Protein AF-A0A914PAI8-F1 (afdb_monomer_lite)

Structure (mmCIF, N/CA/C/O backbone):
data_AF-A0A914PAI8-F1
#
_entry.id   AF-A0A914PAI8-F1
#
loop_
_atom_site.group_PDB
_atom_site.id
_atom_site.type_symbol
_atom_site.label_atom_id
_atom_site.label_alt_id
_atom_site.label_comp_id
_atom_site.label_asym_id
_atom_site.label_entity_id
_atom_site.label_seq_id
_atom_site.pdbx_PDB_ins_code
_atom_site.Cartn_x
_atom_site.Cartn_y
_atom_site.Cartn_z
_atom_site.occupancy
_atom_site.B_iso_or_equiv
_atom_site.auth_seq_id
_atom_site.auth_comp_id
_atom_site.auth_asym_id
_atom_site.auth_atom_id
_atom_site.pdbx_PDB_model_num
ATOM 1 N N . MET A 1 1 ? 2.756 9.043 -15.885 1.00 48.88 1 MET A N 1
ATOM 2 C CA . MET A 1 1 ? 1.469 8.605 -15.299 1.00 48.88 1 MET A CA 1
ATOM 3 C C . MET A 1 1 ? 1.337 9.306 -13.955 1.00 48.88 1 MET A C 1
ATOM 5 O O . MET A 1 1 ? 1.981 8.873 -13.016 1.00 48.88 1 MET A O 1
ATOM 9 N N . ASN A 1 2 ? 0.575 10.403 -13.882 1.00 57.78 2 ASN A N 1
ATOM 10 C CA . ASN A 1 2 ? 0.428 11.238 -12.672 1.00 57.78 2 ASN A CA 1
ATOM 11 C C . ASN A 1 2 ? -0.823 10.863 -11.864 1.00 57.78 2 ASN A C 1
ATOM 13 O O . ASN A 1 2 ? -1.546 11.733 -11.392 1.00 57.78 2 ASN A O 1
ATOM 17 N N . VAL A 1 3 ? -1.131 9.568 -11.781 1.00 72.56 3 VAL A N 1
ATOM 18 C CA . VAL A 1 3 ? -2.316 9.085 -11.055 1.00 72.56 3 VAL A CA 1
ATOM 19 C C . VAL A 1 3 ? -1.995 8.698 -9.618 1.00 72.56 3 VAL A C 1
ATOM 21 O O . VAL A 1 3 ? -2.896 8.747 -8.802 1.00 72.56 3 VAL A O 1
ATOM 24 N N . ILE A 1 4 ? -0.734 8.382 -9.299 1.00 74.06 4 ILE A N 1
ATOM 25 C CA . ILE A 1 4 ? -0.322 7.913 -7.967 1.00 74.06 4 ILE A CA 1
ATOM 26 C C . ILE A 1 4 ? -0.495 8.999 -6.888 1.00 74.06 4 ILE A C 1
ATOM 28 O O . ILE A 1 4 ? -1.198 8.721 -5.921 1.00 74.06 4 ILE A O 1
ATOM 32 N N . PRO A 1 5 ? -0.013 10.251 -7.062 1.00 74.06 5 PRO A N 1
ATOM 33 C CA . PRO A 1 5 ? -0.173 11.271 -6.023 1.00 74.06 5 PRO A CA 1
ATOM 34 C C . PRO A 1 5 ? -1.634 11.562 -5.625 1.00 74.06 5 PRO A C 1
ATOM 36 O O . PRO A 1 5 ? -1.933 11.505 -4.435 1.00 74.06 5 PRO A O 1
ATOM 39 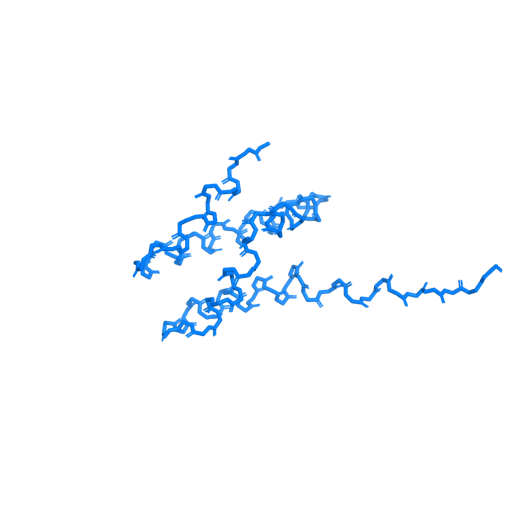N N . PRO A 1 6 ? -2.586 11.800 -6.558 1.00 74.31 6 PRO A N 1
ATOM 40 C CA . PRO A 1 6 ? -3.980 12.008 -6.168 1.00 74.31 6 PRO A CA 1
ATOM 41 C C . PRO A 1 6 ? -4.643 10.742 -5.610 1.00 74.31 6 PRO A C 1
ATOM 43 O O . PRO A 1 6 ? -5.629 10.864 -4.896 1.00 74.31 6 PRO A O 1
ATOM 46 N N . PHE A 1 7 ? -4.128 9.545 -5.917 1.00 71.19 7 PHE A N 1
ATOM 47 C CA . PHE A 1 7 ? -4.610 8.290 -5.333 1.00 71.19 7 PHE A CA 1
ATOM 48 C C . PHE A 1 7 ? -4.197 8.171 -3.862 1.00 71.19 7 PHE A C 1
ATOM 50 O O . PHE A 1 7 ? -5.022 7.813 -3.029 1.00 71.19 7 PHE A O 1
ATOM 57 N N . CYS A 1 8 ? -2.960 8.551 -3.532 1.00 66.81 8 CYS A N 1
ATOM 58 C CA . CYS A 1 8 ? -2.461 8.568 -2.158 1.00 66.81 8 CYS A CA 1
ATOM 59 C C . CYS A 1 8 ? -3.144 9.642 -1.296 1.00 66.81 8 CYS A C 1
ATOM 61 O O . CYS A 1 8 ? -3.433 9.388 -0.132 1.00 66.81 8 CYS A O 1
ATOM 63 N N . SER A 1 9 ? -3.520 10.794 -1.864 1.00 68.69 9 SER A N 1
ATOM 64 C CA . SER A 1 9 ? -4.313 11.807 -1.143 1.00 68.69 9 SER A CA 1
ATOM 65 C C . SER A 1 9 ? -5.708 11.323 -0.716 1.00 68.69 9 SER A C 1
ATOM 67 O O . SER A 1 9 ? -6.336 11.947 0.133 1.00 68.69 9 SER A O 1
ATOM 69 N N . LEU A 1 10 ? -6.220 10.218 -1.276 1.00 68.06 10 LEU A N 1
ATOM 70 C CA . LEU A 1 10 ? -7.501 9.642 -0.849 1.00 68.06 10 LEU A CA 1
ATOM 71 C C . LEU A 1 10 ? -7.402 8.900 0.491 1.00 68.06 10 LEU A C 1
ATOM 73 O O . LEU A 1 10 ? -8.438 8.672 1.110 1.00 68.06 10 LEU A O 1
ATOM 77 N N . PHE A 1 11 ? -6.198 8.556 0.963 1.00 62.06 11 PHE A N 1
ATOM 78 C CA . PHE A 1 11 ? -6.010 7.938 2.281 1.00 62.06 11 PHE A CA 1
ATOM 79 C C . PHE A 1 11 ? -6.339 8.892 3.438 1.00 62.06 11 PHE A C 1
ATOM 81 O O . PHE A 1 11 ? -6.679 8.437 4.526 1.00 62.06 11 PHE A O 1
ATOM 88 N N . GLU A 1 12 ? -6.330 10.207 3.195 1.00 62.50 12 GLU A N 1
ATOM 89 C CA . GLU A 1 12 ? -6.763 11.222 4.167 1.00 62.50 12 GLU A CA 1
ATOM 90 C C . GLU A 1 12 ? -8.296 11.275 4.334 1.00 62.50 12 GLU A C 1
ATOM 92 O O . GLU A 1 12 ? -8.807 11.913 5.259 1.00 62.50 12 GLU A O 1
ATOM 97 N N . ILE A 1 13 ? -9.059 10.605 3.460 1.00 62.91 13 ILE A N 1
ATOM 98 C CA . ILE A 1 13 ? -10.518 10.520 3.560 1.00 62.91 13 ILE A CA 1
ATOM 99 C C . ILE A 1 13 ? -10.879 9.401 4.541 1.00 62.91 13 ILE A C 1
ATOM 101 O O . ILE A 1 13 ? -10.636 8.228 4.283 1.00 62.91 13 ILE A O 1
ATOM 105 N N . SER A 1 14 ? -11.540 9.756 5.644 1.00 65.12 14 SER A N 1
ATOM 106 C CA . SER A 1 14 ? -11.888 8.852 6.756 1.00 65.12 14 SER A CA 1
ATOM 107 C C . SER A 1 14 ? -12.967 7.794 6.449 1.00 65.12 14 SER A C 1
ATOM 109 O O . SER A 1 14 ? -13.552 7.233 7.374 1.00 65.12 14 SER A O 1
ATOM 111 N N . ASP A 1 15 ? -13.284 7.529 5.179 1.00 82.81 15 ASP A N 1
ATOM 112 C CA . ASP A 1 15 ? -14.241 6.485 4.808 1.00 82.81 15 ASP A CA 1
ATOM 113 C C . ASP A 1 15 ? -13.504 5.165 4.554 1.00 82.81 15 ASP A C 1
ATOM 115 O O . ASP A 1 15 ? -12.798 4.995 3.556 1.00 82.81 15 ASP A O 1
ATOM 119 N N . ALA A 1 16 ? -13.703 4.206 5.458 1.00 82.88 16 ALA A N 1
ATOM 120 C CA . ALA A 1 16 ? -13.054 2.901 5.400 1.00 82.88 16 ALA A CA 1
ATOM 121 C C . ALA A 1 16 ? -13.332 2.137 4.088 1.00 82.88 16 ALA A C 1
ATOM 123 O O . ALA A 1 16 ? -12.486 1.368 3.635 1.00 82.88 16 ALA A O 1
ATOM 124 N N . GLN A 1 17 ? -14.487 2.331 3.441 1.00 86.38 17 GLN A N 1
ATOM 125 C CA . GLN A 1 17 ? -14.760 1.684 2.153 1.00 86.38 17 GLN A CA 1
ATOM 126 C C . GLN A 1 17 ? -13.915 2.295 1.036 1.00 86.38 17 GLN A C 1
ATOM 128 O O . GLN A 1 17 ? -13.395 1.559 0.198 1.00 86.38 17 GLN A O 1
ATOM 133 N N . ILE A 1 18 ? -13.739 3.619 1.036 1.00 86.50 18 ILE A N 1
ATOM 134 C CA . ILE A 1 18 ? -12.890 4.302 0.053 1.00 86.50 18 ILE A CA 1
ATOM 135 C C . ILE A 1 18 ? -11.437 3.869 0.236 1.00 86.50 18 ILE A C 1
ATOM 137 O O . ILE A 1 18 ? -10.813 3.433 -0.730 1.00 86.50 18 ILE A O 1
ATOM 141 N N . VAL A 1 19 ? -10.929 3.908 1.470 1.00 87.31 19 VAL A N 1
ATOM 142 C CA . VAL A 1 19 ? -9.563 3.472 1.797 1.00 87.31 19 VAL A CA 1
ATOM 143 C C . VAL A 1 19 ? -9.322 2.037 1.330 1.00 87.31 19 VAL A C 1
ATOM 145 O O . VAL A 1 19 ? -8.331 1.769 0.651 1.00 87.31 19 VAL A O 1
ATOM 148 N N . LYS A 1 20 ? -10.260 1.123 1.606 1.00 89.00 20 LYS A N 1
ATOM 149 C CA . LYS A 1 20 ? -10.176 -0.269 1.151 1.00 89.00 20 LYS A CA 1
ATOM 150 C C . LYS A 1 20 ? -10.091 -0.376 -0.375 1.00 89.00 20 LYS A C 1
ATOM 152 O O . LYS A 1 20 ? -9.196 -1.039 -0.884 1.00 89.00 20 LYS A O 1
ATOM 157 N N . VAL A 1 21 ? -10.973 0.307 -1.110 1.00 90.12 21 VAL A N 1
ATOM 158 C CA . VAL A 1 21 ? -10.982 0.284 -2.587 1.00 90.12 21 VAL A CA 1
ATOM 159 C C . VAL A 1 21 ? -9.676 0.831 -3.171 1.00 90.12 21 VAL A C 1
ATOM 161 O O . VAL A 1 21 ? -9.174 0.298 -4.162 1.00 90.12 21 VAL A O 1
ATOM 164 N N . VAL A 1 22 ? -9.113 1.876 -2.562 1.00 89.12 22 VAL A N 1
ATOM 165 C CA . VAL A 1 22 ? -7.826 2.454 -2.969 1.00 89.12 22 VAL A CA 1
ATOM 166 C C . VAL A 1 22 ? -6.690 1.456 -2.721 1.00 89.12 22 VAL A C 1
ATOM 168 O O . VAL A 1 22 ? -5.915 1.196 -3.641 1.00 89.12 22 VAL A O 1
ATOM 171 N N . LEU A 1 23 ? -6.625 0.828 -1.542 1.00 90.94 23 LEU A N 1
ATOM 172 C CA . LEU A 1 23 ? -5.630 -0.209 -1.232 1.00 90.94 23 LEU A CA 1
ATOM 173 C C . LEU A 1 23 ? -5.728 -1.410 -2.185 1.00 90.94 23 LEU A C 1
ATOM 175 O O . LEU A 1 23 ? -4.719 -1.846 -2.739 1.00 90.94 23 LEU A O 1
ATOM 179 N N . ASP A 1 24 ? -6.937 -1.909 -2.444 1.00 92.56 24 ASP A N 1
ATOM 180 C CA . ASP A 1 24 ? -7.176 -2.993 -3.402 1.00 92.56 24 ASP A CA 1
ATOM 181 C C . ASP A 1 24 ? -6.736 -2.607 -4.824 1.00 92.56 24 ASP A C 1
ATOM 183 O O . ASP A 1 24 ? -6.113 -3.398 -5.541 1.00 92.56 24 ASP A O 1
ATOM 187 N N . GLY A 1 25 ? -7.036 -1.377 -5.249 1.00 91.06 25 GLY A N 1
ATOM 188 C CA . GLY A 1 25 ? -6.597 -0.838 -6.534 1.00 91.06 25 GLY A CA 1
ATOM 189 C C . GLY A 1 25 ? -5.074 -0.782 -6.639 1.00 91.06 25 GLY A C 1
ATOM 190 O O . GLY A 1 25 ? -4.509 -1.246 -7.631 1.00 91.06 25 GLY A O 1
ATOM 191 N N . LEU A 1 26 ? -4.412 -0.278 -5.598 1.00 90.00 26 LEU A N 1
ATOM 192 C CA . LEU A 1 26 ? -2.960 -0.157 -5.532 1.00 90.00 26 LEU A CA 1
ATOM 193 C C . LEU A 1 26 ? -2.273 -1.528 -5.573 1.00 90.00 26 LEU A C 1
ATOM 195 O O . LEU A 1 26 ? -1.390 -1.748 -6.401 1.00 90.00 26 LEU A O 1
ATOM 199 N N . ASN A 1 27 ? -2.744 -2.477 -4.762 1.00 91.62 27 ASN A N 1
ATOM 200 C CA . ASN A 1 27 ? -2.249 -3.853 -4.738 1.00 91.62 27 ASN A CA 1
ATOM 201 C C . ASN A 1 27 ? -2.367 -4.514 -6.122 1.00 91.62 27 ASN A C 1
ATOM 203 O O . ASN A 1 27 ? -1.446 -5.170 -6.604 1.00 91.62 27 ASN A O 1
ATOM 207 N N . ASN A 1 28 ? -3.495 -4.309 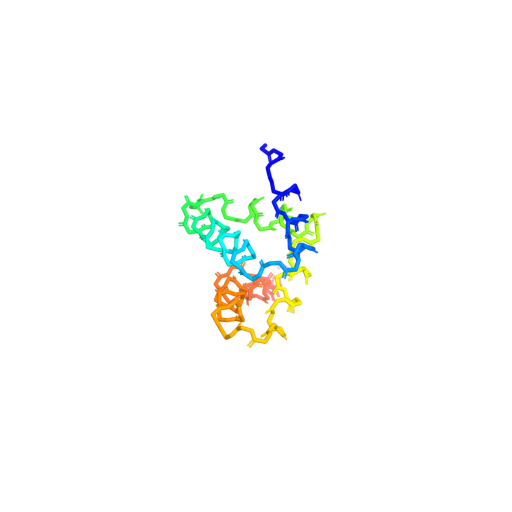-6.808 1.00 92.12 28 ASN A N 1
ATOM 208 C CA . ASN A 1 28 ? -3.702 -4.846 -8.152 1.00 92.12 28 ASN A CA 1
ATOM 209 C C . ASN A 1 28 ? -2.793 -4.201 -9.205 1.00 92.12 28 ASN A C 1
ATOM 211 O O . ASN A 1 28 ? -2.353 -4.897 -10.125 1.00 92.12 28 ASN A O 1
ATOM 215 N N . ILE A 1 29 ? -2.518 -2.898 -9.093 1.00 90.06 29 ILE A N 1
ATOM 216 C CA . ILE A 1 29 ? -1.574 -2.197 -9.972 1.00 90.06 29 ILE A CA 1
ATOM 217 C C . ILE A 1 29 ? -0.173 -2.777 -9.784 1.00 90.06 29 ILE A C 1
ATOM 219 O O . ILE A 1 29 ? 0.431 -3.184 -10.774 1.00 90.06 29 ILE A O 1
ATOM 223 N N . LEU A 1 30 ? 0.299 -2.888 -8.540 1.00 89.44 30 LEU A N 1
ATOM 224 C CA . LEU A 1 30 ? 1.619 -3.433 -8.211 1.00 89.44 30 LEU A CA 1
ATOM 225 C C . LEU A 1 30 ? 1.765 -4.886 -8.692 1.00 89.44 30 LEU A C 1
ATOM 227 O O . LEU A 1 30 ? 2.693 -5.205 -9.432 1.00 89.44 30 LEU A O 1
ATOM 231 N N . LYS A 1 31 ? 0.771 -5.746 -8.432 1.00 89.62 31 LYS A N 1
ATOM 232 C CA . LYS A 1 31 ? 0.749 -7.140 -8.926 1.00 89.62 31 LYS A CA 1
ATOM 233 C C . LYS A 1 31 ? 0.798 -7.264 -10.451 1.00 89.62 31 LYS A C 1
ATOM 235 O O . LYS A 1 31 ? 1.253 -8.282 -10.969 1.00 89.62 31 LYS A O 1
ATOM 240 N N . LYS A 1 32 ? 0.287 -6.273 -11.187 1.00 91.25 32 LYS A N 1
ATOM 241 C CA . LYS A 1 32 ? 0.254 -6.270 -12.662 1.00 91.25 32 LYS A CA 1
ATOM 242 C C . LYS A 1 32 ? 1.378 -5.452 -13.297 1.00 91.25 32 LYS A C 1
ATOM 244 O O . LYS A 1 32 ? 1.502 -5.474 -14.521 1.00 91.25 32 LYS A O 1
ATOM 249 N N . ALA A 1 33 ? 2.181 -4.748 -12.503 1.00 86.69 33 ALA A N 1
ATOM 250 C CA . ALA A 1 33 ? 3.231 -3.862 -12.987 1.00 86.69 33 ALA A CA 1
ATOM 251 C C . ALA A 1 33 ? 4.406 -4.616 -13.630 1.00 86.69 33 ALA A C 1
ATOM 253 O O . ALA A 1 33 ? 5.073 -4.069 -14.511 1.00 86.69 33 ALA A O 1
ATOM 254 N N . GLY A 1 34 ? 4.632 -5.877 -13.246 1.00 87.50 34 GLY A N 1
ATOM 255 C CA . GLY A 1 34 ? 5.673 -6.723 -13.826 1.00 87.50 34 GLY A CA 1
ATOM 256 C C . GLY A 1 34 ? 7.064 -6.126 -13.613 1.00 87.50 34 GLY A C 1
ATOM 257 O O . GLY A 1 34 ? 7.498 -5.945 -12.485 1.00 87.50 34 GLY A O 1
ATOM 258 N N . ASN A 1 35 ? 7.758 -5.783 -14.697 1.00 87.88 35 ASN A N 1
ATOM 259 C CA . ASN A 1 35 ? 9.087 -5.164 -14.645 1.00 87.88 35 ASN A CA 1
ATOM 260 C C . ASN A 1 35 ? 9.072 -3.673 -14.262 1.00 87.88 35 ASN A C 1
ATOM 262 O O . ASN A 1 35 ? 10.125 -3.051 -14.215 1.00 87.88 35 ASN A O 1
ATOM 266 N N . ARG A 1 36 ? 7.892 -3.075 -14.062 1.00 87.56 36 ARG A N 1
ATOM 267 C CA . ARG A 1 36 ? 7.737 -1.670 -13.649 1.00 87.56 36 ARG A CA 1
ATOM 268 C C . ARG A 1 36 ? 7.357 -1.525 -12.179 1.00 87.56 36 ARG A C 1
ATOM 270 O O . ARG A 1 36 ? 7.002 -0.426 -11.773 1.00 87.56 36 ARG A O 1
ATOM 277 N N . THR A 1 37 ? 7.371 -2.614 -11.412 1.00 89.50 37 THR A N 1
ATOM 278 C CA . THR A 1 37 ? 6.993 -2.605 -9.994 1.00 89.50 37 THR A CA 1
ATOM 279 C C . THR A 1 37 ? 7.863 -1.632 -9.207 1.00 89.50 37 THR A C 1
ATOM 281 O O . THR A 1 37 ? 7.308 -0.725 -8.601 1.00 89.50 37 THR A O 1
ATOM 284 N N . GLU A 1 38 ? 9.190 -1.711 -9.342 1.00 88.12 38 GLU A N 1
ATOM 285 C CA . GLU A 1 38 ? 10.142 -0.782 -8.707 1.00 88.12 38 GLU A CA 1
ATOM 286 C C . GLU A 1 38 ? 9.861 0.690 -9.072 1.00 88.12 38 GLU A C 1
ATOM 288 O O . GLU A 1 38 ? 9.754 1.542 -8.197 1.00 88.12 38 GLU A O 1
ATOM 293 N N . GLU A 1 39 ? 9.623 0.995 -10.358 1.00 89.50 39 GLU A N 1
ATOM 294 C CA . GLU A 1 39 ? 9.285 2.358 -10.824 1.00 89.50 39 GLU A CA 1
ATOM 295 C C . GLU A 1 39 ? 7.980 2.888 -10.194 1.00 89.50 39 GLU A C 1
ATOM 297 O O . GLU A 1 39 ? 7.765 4.098 -10.094 1.00 89.50 39 GLU A O 1
ATOM 302 N N . ILE A 1 40 ? 7.053 1.994 -9.843 1.00 89.19 40 ILE A N 1
ATOM 303 C CA . ILE A 1 40 ? 5.783 2.354 -9.210 1.00 89.19 40 ILE A CA 1
ATOM 304 C C . ILE A 1 40 ? 5.956 2.477 -7.694 1.00 89.19 40 ILE A C 1
ATOM 306 O O . ILE A 1 40 ? 5.441 3.450 -7.149 1.00 89.19 40 ILE A O 1
ATOM 310 N N . CYS A 1 41 ? 6.692 1.571 -7.042 1.00 90.31 41 CYS A N 1
ATOM 311 C CA . CYS A 1 41 ? 7.042 1.664 -5.620 1.00 90.31 41 CYS A CA 1
ATOM 312 C C . CYS A 1 41 ? 7.752 2.986 -5.317 1.00 90.31 41 CYS A C 1
ATOM 314 O O . CYS A 1 41 ? 7.255 3.764 -4.505 1.00 90.31 41 CYS A O 1
ATOM 316 N N . GLN A 1 42 ? 8.784 3.331 -6.095 1.00 90.12 42 GLN A N 1
ATOM 317 C CA . GLN A 1 42 ? 9.501 4.600 -5.954 1.00 90.12 42 GLN A CA 1
ATOM 318 C C . GLN A 1 42 ? 8.561 5.811 -6.039 1.00 90.12 42 GLN A C 1
ATOM 320 O O . GLN A 1 42 ? 8.659 6.746 -5.253 1.00 90.12 42 GLN A O 1
ATOM 325 N N . LYS A 1 43 ? 7.593 5.802 -6.962 1.00 88.12 43 LYS A N 1
ATOM 326 C CA . LYS A 1 43 ? 6.621 6.903 -7.079 1.00 88.12 43 LYS A CA 1
ATOM 327 C C . LYS A 1 43 ? 5.645 6.976 -5.914 1.00 88.12 43 LYS A C 1
ATOM 329 O O . LYS A 1 43 ? 5.153 8.065 -5.629 1.00 88.12 43 LYS A O 1
ATOM 334 N N . ILE A 1 44 ? 5.305 5.834 -5.318 1.00 88.62 44 ILE A N 1
ATOM 335 C CA . ILE A 1 44 ? 4.461 5.767 -4.122 1.00 88.62 44 ILE A CA 1
ATOM 336 C C . ILE A 1 44 ? 5.229 6.365 -2.940 1.00 88.62 44 ILE A C 1
ATOM 338 O O . ILE A 1 44 ? 4.660 7.163 -2.203 1.00 88.62 44 ILE A O 1
ATOM 342 N N . GLU A 1 45 ? 6.516 6.064 -2.792 1.00 89.00 45 GLU A N 1
ATOM 343 C CA . GLU A 1 45 ? 7.374 6.671 -1.767 1.00 89.00 45 GLU A CA 1
ATOM 344 C C . GLU A 1 45 ? 7.569 8.173 -1.976 1.00 89.00 45 GLU A C 1
ATOM 346 O O . GLU A 1 45 ? 7.328 8.961 -1.065 1.00 89.00 45 GLU A O 1
ATOM 351 N N . GLU A 1 46 ? 7.914 8.600 -3.194 1.00 88.94 46 GLU A N 1
ATOM 352 C CA . GLU A 1 46 ? 8.144 10.012 -3.530 1.00 88.94 46 GLU A CA 1
ATOM 353 C C . GLU A 1 46 ? 6.927 10.904 -3.250 1.00 88.94 46 GLU A C 1
ATOM 355 O O . GLU A 1 46 ? 7.076 12.106 -3.015 1.00 88.94 46 GLU A O 1
ATOM 360 N N . CYS A 1 47 ? 5.714 10.342 -3.284 1.00 85.88 47 CYS A N 1
ATOM 361 C CA . CYS A 1 47 ? 4.491 11.070 -2.967 1.00 85.88 47 CYS A CA 1
ATOM 362 C C . CYS A 1 47 ? 4.000 10.886 -1.520 1.00 85.88 47 CYS A C 1
ATOM 364 O O . CYS A 1 47 ? 2.869 11.279 -1.232 1.00 85.88 47 CYS A O 1
ATOM 366 N N . GLY A 1 48 ? 4.796 10.282 -0.629 1.00 86.19 48 GLY A N 1
ATOM 367 C CA . GLY A 1 48 ? 4.411 9.990 0.760 1.00 86.19 48 GLY A CA 1
ATOM 368 C C . GLY A 1 48 ? 3.300 8.941 0.878 1.00 86.19 48 GLY A C 1
ATOM 369 O O . GLY A 1 48 ? 2.557 8.886 1.855 1.00 86.19 48 GLY A O 1
ATOM 370 N N . GLY A 1 49 ? 3.100 8.137 -0.165 1.00 89.25 49 GLY A N 1
ATOM 371 C CA . GLY A 1 49 ? 2.109 7.070 -0.191 1.00 89.25 49 GLY A CA 1
ATOM 372 C C . GLY A 1 49 ? 2.483 5.910 0.726 1.00 89.25 49 GLY A C 1
ATOM 373 O O . GLY A 1 49 ? 1.586 5.340 1.339 1.00 89.25 49 GLY A O 1
ATOM 374 N N . LEU A 1 50 ? 3.778 5.602 0.858 1.00 91.69 50 LEU A N 1
ATOM 375 C CA . LEU A 1 50 ? 4.256 4.550 1.757 1.00 91.69 50 LEU A CA 1
ATOM 376 C C . LEU A 1 50 ? 3.930 4.884 3.219 1.00 91.69 50 LEU A C 1
ATOM 378 O O . LEU A 1 50 ? 3.278 4.075 3.873 1.00 91.69 50 LEU A O 1
ATOM 382 N N . ASP A 1 51 ? 4.234 6.103 3.679 1.00 90.56 51 ASP A N 1
ATOM 383 C CA . ASP A 1 51 ? 3.908 6.560 5.041 1.00 90.56 51 ASP A CA 1
ATOM 384 C C . ASP A 1 51 ? 2.406 6.419 5.356 1.00 90.56 51 ASP A C 1
ATOM 386 O O . ASP A 1 51 ? 1.999 6.032 6.453 1.00 90.56 51 ASP A O 1
ATOM 390 N N . ASN A 1 52 ? 1.553 6.708 4.368 1.00 89.56 52 ASN A N 1
ATOM 391 C CA . ASN A 1 52 ? 0.108 6.547 4.507 1.00 89.56 52 ASN A CA 1
ATOM 392 C C . ASN A 1 52 ? -0.295 5.071 4.638 1.00 89.56 52 ASN A C 1
ATOM 394 O O . ASN A 1 52 ? -1.141 4.740 5.467 1.00 89.56 52 ASN A O 1
ATOM 398 N N . ILE A 1 53 ? 0.300 4.173 3.848 1.00 91.19 53 ILE A N 1
ATOM 399 C CA . ILE A 1 53 ? 0.022 2.730 3.923 1.00 91.19 53 ILE A CA 1
ATOM 400 C C . ILE A 1 53 ? 0.516 2.164 5.263 1.00 91.19 53 ILE A C 1
ATOM 402 O O . ILE A 1 53 ? -0.195 1.378 5.887 1.00 91.19 53 ILE A O 1
ATOM 406 N N . GLU A 1 54 ? 1.669 2.612 5.761 1.00 91.50 54 GLU A N 1
ATOM 407 C CA . GLU A 1 54 ? 2.168 2.257 7.095 1.00 91.50 54 GLU A CA 1
ATOM 408 C C . GLU A 1 54 ? 1.218 2.730 8.200 1.00 91.50 54 GLU A C 1
ATOM 410 O O . GLU A 1 54 ? 0.885 1.971 9.113 1.00 91.50 54 GLU A O 1
ATOM 415 N N . HIS A 1 55 ? 0.694 3.956 8.100 1.00 90.56 55 HIS A N 1
ATOM 416 C CA . HIS A 1 55 ? -0.302 4.451 9.048 1.00 90.56 55 HIS A CA 1
ATOM 417 C C . HIS A 1 55 ? -1.560 3.569 9.072 1.00 90.56 55 HIS A C 1
ATOM 419 O O . HIS A 1 55 ? -2.094 3.267 10.145 1.00 90.56 55 HIS A O 1
ATOM 425 N N . LEU A 1 56 ? -1.999 3.088 7.905 1.00 90.31 56 LEU A N 1
ATOM 426 C CA . LEU A 1 56 ? -3.158 2.203 7.767 1.00 90.31 56 LEU A CA 1
ATOM 427 C C . LEU A 1 56 ? -2.956 0.822 8.406 1.00 90.31 56 LEU A C 1
ATOM 429 O O . LEU A 1 56 ? -3.947 0.147 8.691 1.00 90.31 56 LEU A O 1
ATOM 433 N N . GLN A 1 57 ? -1.724 0.427 8.744 1.00 92.12 57 GLN A N 1
ATOM 434 C CA . GLN A 1 57 ? -1.492 -0.761 9.568 1.00 92.12 57 GLN A CA 1
ATOM 435 C C . GLN A 1 57 ? -1.990 -0.602 11.022 1.00 92.12 57 GLN A C 1
ATOM 437 O O . GLN A 1 57 ? -2.084 -1.577 11.760 1.00 92.12 57 GLN A O 1
ATOM 442 N N . ASN A 1 58 ? -2.342 0.610 11.457 1.00 89.88 58 ASN A N 1
ATOM 443 C CA . ASN A 1 58 ? -2.935 0.860 12.776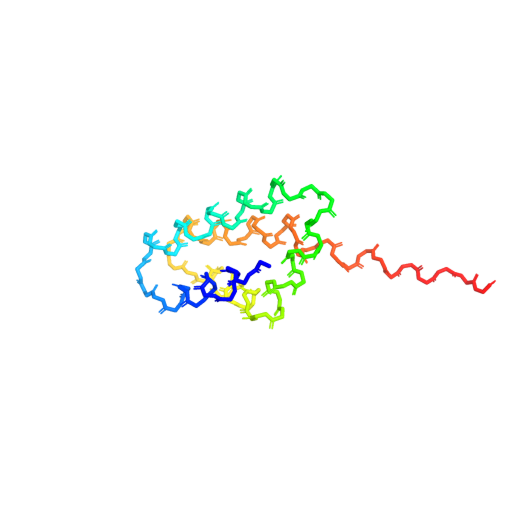 1.00 89.88 58 ASN A CA 1
ATOM 444 C C . ASN A 1 58 ? -4.454 1.092 12.707 1.00 89.88 58 ASN A C 1
ATOM 446 O O . ASN A 1 58 ? -5.069 1.506 13.691 1.00 89.88 58 ASN A O 1
ATOM 450 N N . HIS A 1 59 ? -5.069 0.867 11.543 1.00 89.75 59 HIS A N 1
ATOM 451 C CA . HIS A 1 59 ? -6.486 1.124 11.327 1.00 89.75 59 HIS A CA 1
ATOM 452 C C . HIS A 1 59 ? -7.371 0.116 12.089 1.00 89.75 59 HIS A C 1
ATOM 454 O O . HIS A 1 59 ? -7.087 -1.078 12.123 1.00 89.75 59 HIS A O 1
ATOM 460 N N . GLU A 1 60 ? -8.491 0.576 12.663 1.00 88.75 60 GLU A N 1
ATOM 461 C CA . GLU A 1 60 ? -9.408 -0.263 13.468 1.00 88.75 60 GLU A CA 1
ATOM 462 C C . GLU A 1 60 ? -10.100 -1.378 12.660 1.00 88.75 60 GLU A C 1
ATOM 464 O O . GLU A 1 60 ? -10.521 -2.401 13.197 1.00 88.75 60 GLU A O 1
ATOM 469 N N . ASN A 1 61 ? -10.219 -1.169 11.349 1.00 89.81 61 ASN A N 1
ATOM 470 C CA . ASN A 1 61 ? -10.717 -2.163 10.406 1.00 89.81 61 ASN A CA 1
ATOM 471 C C . ASN A 1 61 ? -9.608 -3.161 10.036 1.00 89.81 61 ASN A C 1
ATOM 473 O O . ASN A 1 61 ? -8.675 -2.819 9.308 1.00 89.81 61 ASN A O 1
ATOM 477 N N . GLU A 1 62 ? -9.775 -4.405 10.480 1.00 91.38 62 GLU A N 1
ATOM 478 C CA . GLU A 1 62 ? -8.838 -5.511 10.261 1.00 91.38 62 GLU A CA 1
ATOM 479 C C . GLU A 1 62 ? -8.558 -5.795 8.775 1.00 91.38 62 GLU A C 1
ATOM 481 O O . GLU A 1 62 ? -7.439 -6.155 8.417 1.00 91.38 62 GLU A O 1
ATOM 486 N N . GLU A 1 63 ? -9.537 -5.597 7.883 1.00 91.38 63 GLU A N 1
ATOM 487 C CA . GLU A 1 63 ? -9.322 -5.799 6.446 1.00 91.38 63 GLU A CA 1
ATOM 488 C C . GLU A 1 63 ? -8.364 -4.754 5.865 1.00 91.38 63 GLU A C 1
ATOM 490 O O . GLU A 1 63 ? -7.525 -5.095 5.034 1.00 91.38 63 GLU A O 1
ATOM 495 N N . ILE A 1 64 ? -8.476 -3.495 6.307 1.00 92.19 64 ILE A N 1
ATOM 496 C CA . ILE A 1 64 ? -7.586 -2.403 5.883 1.00 92.19 64 ILE A CA 1
ATOM 497 C C . ILE A 1 64 ? -6.176 -2.658 6.401 1.00 92.19 64 ILE A C 1
ATOM 499 O O . ILE A 1 64 ? -5.231 -2.603 5.617 1.00 92.19 64 ILE A O 1
ATOM 503 N N . TYR A 1 65 ? -6.056 -3.001 7.686 1.00 93.62 65 TYR A N 1
ATOM 504 C CA . TYR A 1 65 ? -4.786 -3.396 8.291 1.00 93.62 65 TYR A CA 1
ATOM 505 C C . TYR A 1 65 ? -4.106 -4.495 7.472 1.00 93.62 65 TYR A C 1
ATOM 507 O O . TYR A 1 65 ? -2.956 -4.351 7.061 1.00 93.62 65 TYR A O 1
ATOM 515 N N . LYS A 1 66 ? -4.839 -5.576 7.190 1.00 94.62 66 LYS A N 1
ATOM 516 C CA . LYS A 1 66 ? -4.301 -6.731 6.480 1.00 94.62 66 LYS A CA 1
ATOM 517 C C . LYS A 1 66 ? -3.880 -6.387 5.053 1.00 94.62 66 LYS A C 1
ATOM 519 O O . LYS A 1 66 ? -2.810 -6.796 4.627 1.00 94.62 66 LYS A O 1
ATOM 524 N N . LEU A 1 67 ? -4.687 -5.610 4.330 1.00 93.38 67 LEU A N 1
ATOM 525 C CA . LEU A 1 67 ? -4.345 -5.147 2.982 1.00 93.38 67 LEU A CA 1
ATOM 526 C C . LEU A 1 67 ? -3.0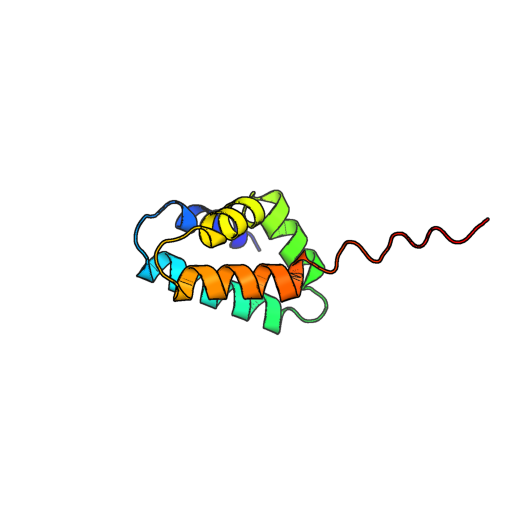86 -4.273 2.977 1.00 93.38 67 LEU A C 1
ATOM 528 O O . LEU A 1 67 ? -2.232 -4.452 2.113 1.00 93.38 67 LEU A O 1
ATOM 532 N N . ALA A 1 68 ? -2.966 -3.346 3.928 1.00 93.94 68 ALA A N 1
ATOM 533 C CA . ALA A 1 68 ? -1.788 -2.497 4.068 1.00 93.94 68 ALA A CA 1
ATOM 534 C C . ALA A 1 68 ? -0.536 -3.317 4.416 1.00 93.94 68 ALA A C 1
ATOM 536 O O . ALA A 1 68 ? 0.516 -3.124 3.809 1.00 93.94 68 ALA A O 1
ATOM 537 N N . TYR A 1 69 ? -0.667 -4.271 5.341 1.00 94.38 69 TYR A N 1
ATOM 538 C CA . TYR A 1 69 ? 0.393 -5.214 5.687 1.00 94.38 69 TYR A CA 1
ATOM 539 C C . TYR A 1 69 ? 0.848 -6.032 4.476 1.00 94.38 69 TYR A C 1
ATOM 541 O O . TYR A 1 69 ? 2.032 -6.027 4.164 1.00 94.38 69 TYR A O 1
ATOM 549 N N . ASP A 1 70 ? -0.084 -6.647 3.744 1.00 93.50 70 ASP A N 1
ATOM 550 C CA . ASP A 1 70 ? 0.228 -7.469 2.571 1.00 93.50 70 ASP A CA 1
ATOM 551 C C . ASP A 1 70 ? 0.933 -6.660 1.465 1.00 93.50 70 ASP A C 1
ATOM 553 O O . ASP A 1 70 ? 1.788 -7.193 0.763 1.00 93.50 70 ASP A O 1
ATOM 557 N N . ILE A 1 71 ? 0.577 -5.381 1.277 1.00 92.75 71 ILE A N 1
ATOM 558 C CA . ILE A 1 71 ? 1.245 -4.502 0.302 1.00 92.75 71 ILE A CA 1
ATOM 559 C C . ILE A 1 71 ? 2.682 -4.206 0.742 1.00 92.75 71 ILE A C 1
ATOM 561 O O . ILE A 1 71 ? 3.598 -4.303 -0.072 1.00 92.75 71 ILE A O 1
ATOM 565 N N . ILE A 1 72 ? 2.882 -3.853 2.013 1.00 93.00 72 ILE A N 1
ATOM 566 C CA . ILE A 1 72 ? 4.211 -3.541 2.549 1.00 93.00 72 ILE A CA 1
ATOM 567 C C . ILE A 1 72 ? 5.107 -4.781 2.516 1.00 93.00 72 ILE A C 1
ATOM 569 O O . ILE A 1 72 ? 6.227 -4.703 2.017 1.00 93.00 72 ILE A O 1
ATOM 573 N N . ASP A 1 73 ? 4.611 -5.930 2.968 1.00 92.81 73 ASP A N 1
ATOM 574 C CA . ASP A 1 73 ? 5.342 -7.202 2.967 1.00 92.81 73 ASP A CA 1
ATOM 575 C C . ASP A 1 73 ? 5.742 -7.627 1.544 1.00 92.81 73 ASP A C 1
ATOM 577 O O . ASP A 1 73 ? 6.895 -7.963 1.285 1.00 92.81 73 ASP A O 1
ATOM 581 N N . ALA A 1 74 ? 4.817 -7.523 0.585 1.00 90.75 74 ALA A N 1
ATOM 582 C CA . ALA A 1 74 ? 5.053 -8.000 -0.774 1.00 90.75 74 ALA A CA 1
ATOM 583 C C . ALA A 1 74 ? 5.902 -7.065 -1.650 1.00 90.75 74 ALA A C 1
ATOM 585 O O . ALA A 1 74 ? 6.519 -7.548 -2.600 1.00 90.75 74 ALA A O 1
ATOM 586 N N . PHE A 1 75 ? 5.883 -5.749 -1.404 1.00 90.50 75 PHE A N 1
ATOM 587 C CA . PHE A 1 75 ? 6.453 -4.765 -2.338 1.00 90.50 75 PHE A CA 1
ATOM 588 C C . PHE A 1 75 ? 7.497 -3.821 -1.742 1.00 90.50 75 PHE A C 1
ATOM 590 O O . PHE A 1 75 ? 8.263 -3.266 -2.520 1.00 90.50 75 PHE A O 1
ATOM 597 N N . PHE A 1 76 ? 7.534 -3.647 -0.419 1.00 88.75 76 PHE A N 1
ATOM 598 C CA . PHE A 1 76 ? 8.399 -2.664 0.251 1.00 88.75 76 PHE A CA 1
ATOM 599 C C . PHE A 1 76 ? 9.294 -3.283 1.340 1.00 88.75 76 PHE A C 1
ATOM 601 O O . PHE A 1 76 ? 10.254 -2.668 1.780 1.00 88.75 76 PHE A O 1
ATOM 608 N N . SER A 1 77 ? 9.024 -4.521 1.770 1.00 80.38 77 SER A N 1
ATOM 609 C CA . SER A 1 77 ? 9.799 -5.213 2.818 1.00 80.38 77 SER A CA 1
ATOM 610 C C . SER A 1 77 ? 11.011 -5.983 2.285 1.00 80.38 77 SER A C 1
ATOM 612 O O . SER A 1 77 ? 11.765 -6.551 3.068 1.00 80.38 77 SER A O 1
ATOM 614 N N . CYS A 1 78 ? 11.201 -6.027 0.963 1.00 62.38 78 CYS A N 1
ATOM 615 C CA . CYS A 1 78 ? 12.273 -6.791 0.321 1.00 62.38 78 CYS A CA 1
ATOM 616 C C . CYS A 1 78 ? 13.454 -5.919 -0.153 1.00 62.38 78 CYS A C 1
ATOM 618 O O . CYS A 1 78 ? 14.374 -6.447 -0.770 1.00 62.38 78 CYS A O 1
ATOM 620 N N . GLU A 1 79 ? 13.450 -4.609 0.127 1.00 54.44 79 GLU A N 1
ATOM 621 C CA . GLU A 1 79 ? 14.509 -3.676 -0.304 1.00 54.44 79 GLU A CA 1
ATOM 622 C C . GLU A 1 79 ? 15.730 -3.605 0.641 1.00 54.44 79 GLU A C 1
ATOM 624 O O . GLU A 1 79 ? 16.650 -2.832 0.387 1.00 54.44 79 GLU A O 1
ATOM 629 N N . ASP A 1 80 ? 15.806 -4.438 1.689 1.00 47.53 80 ASP A N 1
ATOM 630 C CA . ASP A 1 80 ? 16.987 -4.505 2.578 1.00 47.53 80 ASP A CA 1
ATOM 631 C C . ASP A 1 80 ? 18.036 -5.567 2.160 1.00 47.53 80 ASP A C 1
ATOM 633 O O . ASP A 1 80 ? 19.117 -5.628 2.741 1.00 47.53 80 ASP A O 1
ATOM 637 N N . ASP A 1 81 ? 17.781 -6.376 1.123 1.00 45.19 81 ASP A N 1
ATOM 638 C CA . ASP A 1 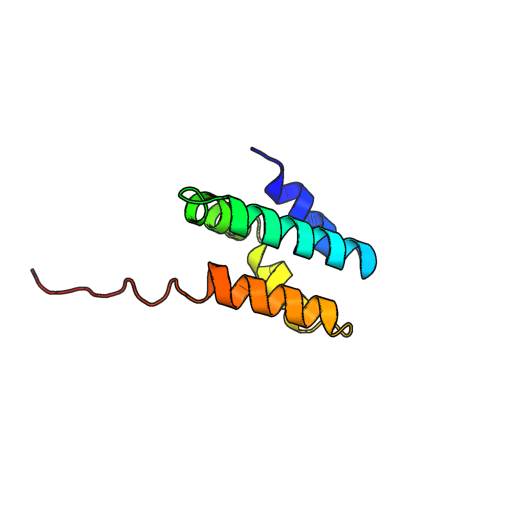81 ? 18.688 -7.457 0.675 1.00 45.19 81 ASP A CA 1
ATOM 639 C C . ASP A 1 81 ? 19.442 -7.147 -0.642 1.00 45.19 81 ASP A C 1
ATOM 641 O O . ASP A 1 81 ? 19.816 -8.048 -1.386 1.00 45.19 81 ASP A O 1
ATOM 645 N N . ASP A 1 82 ? 19.730 -5.867 -0.915 1.00 48.66 82 ASP A N 1
ATOM 646 C CA . ASP A 1 82 ? 20.738 -5.454 -1.916 1.00 48.66 82 ASP A CA 1
ATOM 647 C C . ASP A 1 82 ? 21.834 -4.546 -1.311 1.00 48.66 82 ASP A C 1
ATOM 649 O O . ASP A 1 82 ? 22.414 -3.663 -1.949 1.00 48.66 82 ASP A O 1
ATOM 653 N N . VAL A 1 83 ? 22.184 -4.811 -0.047 1.00 47.91 83 VAL A N 1
ATOM 654 C CA . VAL A 1 83 ? 23.484 -4.448 0.544 1.00 47.91 83 VAL A CA 1
ATOM 655 C C . VAL A 1 83 ? 24.383 -5.680 0.676 1.00 47.91 83 VAL A C 1
ATOM 657 O O . VAL A 1 83 ? 24.957 -5.939 1.730 1.00 47.91 83 VAL A O 1
ATOM 660 N N . GLU A 1 84 ? 24.620 -6.404 -0.422 1.00 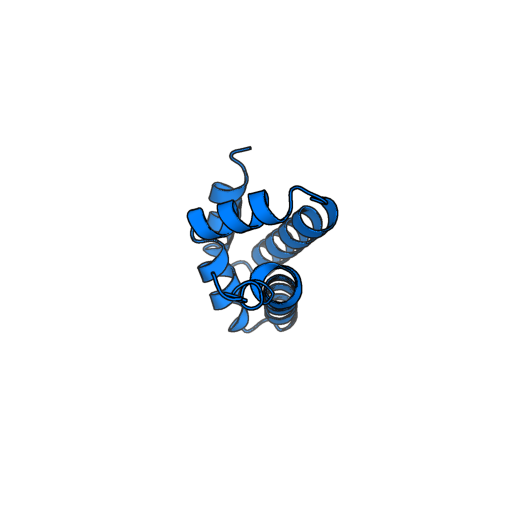46.56 84 GLU A N 1
ATOM 661 C CA . GLU A 1 84 ? 25.896 -7.118 -0.561 1.00 46.56 84 GLU A CA 1
ATOM 662 C C . GLU A 1 84 ? 26.898 -6.225 -1.303 1.00 46.56 84 GLU A C 1
ATOM 664 O O . GLU A 1 84 ? 27.166 -6.347 -2.498 1.00 46.56 84 GLU A O 1
ATOM 669 N N . GLN A 1 85 ? 27.506 -5.311 -0.541 1.00 54.69 85 GLN A N 1
ATOM 670 C CA . GLN A 1 85 ? 28.867 -4.884 -0.845 1.00 54.69 85 GLN A CA 1
ATOM 671 C C . GLN A 1 85 ? 29.805 -6.092 -0.685 1.00 54.69 85 GLN A C 1
ATOM 673 O O . GLN A 1 85 ? 30.310 -6.360 0.404 1.00 54.69 85 GLN A O 1
ATOM 678 N N . GLY A 1 86 ? 30.040 -6.821 -1.778 1.00 42.34 86 GLY A N 1
ATOM 679 C CA . GLY A 1 86 ? 31.145 -7.776 -1.929 1.00 42.34 86 GLY A CA 1
ATOM 680 C C . GLY A 1 86 ? 32.383 -7.088 -2.537 1.00 42.34 86 GLY A C 1
ATOM 681 O O . GLY A 1 86 ? 32.220 -6.196 -3.366 1.00 42.34 86 GLY A O 1
ATOM 682 N N . PRO A 1 87 ? 33.620 -7.420 -2.115 1.00 57.56 87 PRO A N 1
ATOM 683 C CA . PRO A 1 87 ? 34.760 -6.501 -2.162 1.00 57.56 87 PRO A CA 1
ATOM 684 C C . PRO A 1 87 ? 35.397 -6.310 -3.553 1.00 57.56 87 PRO A C 1
ATOM 686 O O . PRO A 1 87 ? 35.479 -7.259 -4.325 1.00 57.56 87 PRO A O 1
ATOM 689 N N . LEU A 1 88 ? 35.881 -5.070 -3.758 1.00 50.19 88 LEU A N 1
ATOM 690 C CA . LEU A 1 88 ? 36.870 -4.523 -4.720 1.00 50.19 88 LEU A CA 1
ATOM 691 C C . LEU A 1 88 ? 37.299 -5.379 -5.926 1.00 50.19 88 LEU A C 1
ATOM 693 O O . LEU A 1 88 ? 38.018 -6.383 -5.719 1.00 50.19 88 LEU A O 1
#

pLDDT: mean 81.19, std 14.88, range [42.34, 94.62]

Secondary structure (DSSP, 8-state):
---HHHHHGGGGS--HHHHHHHHHHHHHHHHHHGGGHHHHHHHHHHTTHHHHHHHHTT-SSHHHHHHHHHHHHHHTTTTTS-------

InterPro domains:
  IPR011989 Armadillo-like helical [G3DSA:1.25.10.10] (1-78)
  IPR016024 Armadillo-type fold [SSF48371] (2-81)
  IPR032413 Atypical Arm repeat [PF16186] (38-84)

Radius of gyration: 14.03 Å; chains: 1; bounding box: 52×20×29 Å

Organism: NCBI:txid227884

Sequence (88 aa):
MNVIPPFCSLFEISDAQIVKVVLDGLNNILKKAGNRTEEICQKIEECGGLDNIEHLQNHENEEIYKLAYDIIDAFFSCEDDDVEQGPL

Foldseek 3Di:
DPPLLVLLVQLVPPDPVSLLVSLVVLQVCLVPCVVCNVVVVVVCVVNCVLVSLVVQCPPPDPSSVVSSVCCCVVRPVPVPPPPPPDDD